Protein AF-A0A378PL06-F1 (afdb_monomer_lite)

Foldseek 3Di:
DDPDDCQPVCVVVLLLQQLVCVVVVHQRPQLCVADPVPRGGHPPDDDPDDSVVSVVSNVPDDCVVDDDDDPVRSVVSSVVVVVVD

Organism: NCBI:txid29433

Sequence (85 aa):
MYEKPAQGVLAHILGYIAHFCNKYDLPPLTVLVVNEKTGLPGEGILFDDDLQSIREKVYAFNWYDVYPPSENELKEIYVEQCKDH

Structure (mmCIF, N/CA/C/O backbone):
data_AF-A0A378PL06-F1
#
_entry.id   AF-A0A378PL06-F1
#
loop_
_atom_site.group_PDB
_atom_site.id
_atom_site.type_symbol
_atom_site.label_atom_id
_atom_site.label_alt_id
_atom_site.label_comp_id
_atom_site.label_asym_id
_atom_site.label_entity_id
_atom_site.label_seq_id
_atom_site.pdbx_PDB_ins_code
_atom_site.Cartn_x
_atom_site.Cartn_y
_atom_site.Cartn_z
_atom_site.occupancy
_atom_site.B_iso_or_equiv
_atom_site.auth_seq_id
_atom_site.auth_comp_id
_atom_site.auth_asym_id
_atom_site.auth_atom_id
_atom_site.pdbx_PDB_model_num
ATOM 1 N N . MET A 1 1 ? -1.424 21.932 -20.893 1.00 36.62 1 MET A N 1
ATOM 2 C CA . MET A 1 1 ? -2.540 21.530 -20.006 1.00 36.62 1 MET A CA 1
ATOM 3 C C . MET A 1 1 ? -1.939 20.546 -19.006 1.00 36.62 1 MET A C 1
ATOM 5 O O . MET A 1 1 ? -1.520 19.488 -19.429 1.00 36.62 1 MET A O 1
ATOM 9 N N . TYR A 1 2 ? -1.745 20.973 -17.750 1.00 42.72 2 TYR A N 1
ATOM 10 C CA . TYR A 1 2 ? -1.121 20.235 -16.627 1.00 42.72 2 TYR A CA 1
ATOM 11 C C . TYR A 1 2 ? 0.271 19.602 -16.852 1.00 42.72 2 TYR A C 1
ATOM 13 O O . TYR A 1 2 ? 0.447 18.396 -16.749 1.00 42.72 2 TYR A O 1
ATOM 21 N N . GLU A 1 3 ? 1.297 20.434 -17.052 1.00 35.41 3 GLU A N 1
ATOM 22 C CA . GLU A 1 3 ? 2.715 20.025 -17.038 1.00 35.41 3 GLU A CA 1
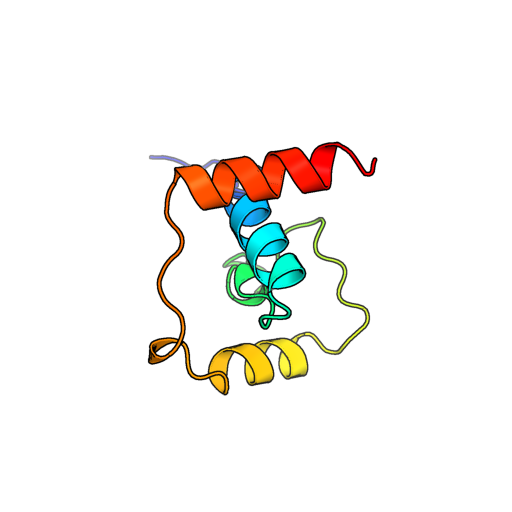ATOM 23 C C . GLU A 1 3 ? 3.357 20.267 -15.659 1.00 35.41 3 GLU A C 1
ATOM 25 O O . GLU A 1 3 ? 4.320 21.021 -15.527 1.00 35.41 3 GLU A O 1
ATOM 30 N N . LYS A 1 4 ? 2.811 19.675 -14.591 1.00 41.56 4 LYS A N 1
ATOM 31 C CA . LYS A 1 4 ? 3.527 19.623 -13.306 1.00 41.56 4 LYS A CA 1
ATOM 32 C C . LYS A 1 4 ? 3.885 18.178 -12.988 1.00 41.56 4 LYS A C 1
ATOM 34 O O . LYS A 1 4 ? 3.005 17.325 -13.098 1.00 41.56 4 LYS A O 1
ATOM 39 N N . PRO A 1 5 ? 5.138 17.884 -12.593 1.00 44.00 5 PRO A N 1
ATOM 40 C CA . PRO A 1 5 ? 5.481 16.557 -12.112 1.00 44.00 5 PRO A CA 1
ATOM 41 C C . PRO A 1 5 ? 4.572 16.251 -10.917 1.00 44.00 5 PRO A C 1
ATOM 43 O O . PRO A 1 5 ? 4.612 16.946 -9.908 1.00 44.00 5 PRO A O 1
ATOM 46 N N . ALA A 1 6 ? 3.722 15.230 -11.044 1.00 49.97 6 ALA A N 1
ATOM 47 C CA . ALA A 1 6 ? 2.783 14.792 -10.005 1.00 49.97 6 ALA A CA 1
ATOM 48 C C . ALA A 1 6 ? 3.482 14.143 -8.792 1.00 49.97 6 ALA A C 1
ATOM 50 O O . ALA A 1 6 ? 2.831 13.540 -7.937 1.00 49.97 6 ALA A O 1
ATOM 51 N N . GLN A 1 7 ? 4.811 14.248 -8.723 1.00 52.97 7 GLN A N 1
ATOM 52 C CA . GLN A 1 7 ? 5.638 13.696 -7.664 1.00 52.97 7 GLN A CA 1
ATOM 53 C C . GLN A 1 7 ? 5.246 14.389 -6.352 1.00 52.97 7 GLN A C 1
ATOM 55 O O . GLN A 1 7 ? 5.387 15.599 -6.208 1.00 52.97 7 GLN A O 1
ATOM 60 N N . GLY A 1 8 ? 4.637 13.627 -5.442 1.00 60.78 8 GLY A N 1
ATOM 61 C CA . GLY A 1 8 ? 4.129 14.118 -4.158 1.00 60.78 8 GLY A CA 1
ATOM 62 C C . GLY A 1 8 ? 2.633 14.456 -4.113 1.00 60.78 8 GLY A C 1
ATOM 63 O O . GLY A 1 8 ? 2.051 14.409 -3.035 1.00 60.78 8 GLY A O 1
ATOM 64 N N . VAL A 1 9 ? 1.957 14.703 -5.243 1.00 69.75 9 VAL A N 1
ATOM 65 C CA . VAL A 1 9 ? 0.509 15.034 -5.241 1.00 69.75 9 VAL A CA 1
ATOM 66 C C . VAL A 1 9 ? -0.325 13.857 -4.741 1.00 69.75 9 VAL A C 1
ATOM 68 O O . VAL A 1 9 ? -1.265 14.025 -3.969 1.00 69.75 9 VAL A O 1
ATOM 71 N N . LEU A 1 10 ? 0.052 12.649 -5.156 1.00 75.06 10 LEU A N 1
ATOM 72 C CA . LEU A 1 10 ? -0.616 11.426 -4.727 1.00 75.06 10 LEU A CA 1
ATOM 73 C C . LEU A 1 10 ? -0.104 10.909 -3.381 1.00 75.06 10 LEU A C 1
ATOM 75 O O . LEU A 1 10 ? -0.702 9.980 -2.857 1.00 75.06 10 LEU A O 1
ATOM 79 N N . ALA A 1 11 ? 0.950 11.490 -2.795 1.00 75.19 11 ALA A N 1
ATOM 80 C CA . ALA A 1 11 ? 1.575 10.940 -1.589 1.00 75.19 11 ALA A CA 1
ATOM 81 C C . ALA A 1 11 ? 0.581 10.828 -0.423 1.00 75.19 11 ALA A C 1
ATOM 83 O O . ALA A 1 11 ? 0.492 9.780 0.206 1.00 75.19 11 ALA A O 1
ATOM 84 N N . HIS A 1 12 ? -0.237 11.860 -0.198 1.00 77.94 12 HIS A N 1
ATOM 85 C CA . HIS A 1 12 ? -1.262 11.828 0.849 1.00 77.94 12 HIS A CA 1
ATOM 86 C C . HIS A 1 12 ? -2.340 10.771 0.589 1.00 77.94 12 HIS A C 1
ATOM 88 O O . HIS A 1 12 ? -2.741 10.068 1.509 1.00 77.94 12 HIS A O 1
ATOM 94 N N . ILE A 1 13 ? -2.791 10.630 -0.661 1.00 84.44 13 ILE A N 1
ATOM 95 C CA . ILE A 1 13 ? -3.833 9.661 -1.036 1.00 84.44 13 ILE A CA 1
ATOM 96 C C . ILE A 1 13 ? -3.294 8.230 -0.920 1.00 84.44 13 ILE A C 1
ATOM 98 O O . ILE A 1 13 ? -3.950 7.358 -0.356 1.00 84.44 13 ILE A O 1
ATOM 102 N N . LEU A 1 14 ? -2.076 7.998 -1.410 1.00 83.88 14 LEU A N 1
ATOM 103 C CA . LEU A 1 14 ? -1.393 6.710 -1.318 1.00 83.88 14 LEU A CA 1
ATOM 104 C C . LEU A 1 14 ? -1.049 6.351 0.129 1.00 83.88 14 LEU A C 1
ATOM 106 O O . LEU A 1 14 ? -1.044 5.170 0.454 1.00 83.88 14 LEU A O 1
ATOM 110 N N . GLY A 1 15 ? -0.833 7.342 1.000 1.00 82.94 15 GLY A N 1
ATOM 111 C CA . GLY A 1 15 ? -0.643 7.140 2.435 1.00 82.94 15 GLY A CA 1
ATOM 112 C C . GLY A 1 15 ? -1.810 6.387 3.074 1.00 82.94 15 GLY A C 1
ATOM 113 O O . GLY A 1 15 ? -1.589 5.371 3.723 1.00 82.94 15 GLY A O 1
ATOM 114 N N . TYR A 1 16 ? -3.059 6.799 2.817 1.00 88.62 16 TYR A N 1
ATOM 115 C CA . TYR A 1 16 ? -4.243 6.081 3.319 1.00 88.62 16 TYR A CA 1
ATOM 116 C C . TYR A 1 16 ? -4.256 4.606 2.900 1.00 88.62 16 TYR A C 1
ATOM 118 O O . TYR A 1 16 ? -4.515 3.730 3.722 1.00 88.62 16 TYR A O 1
ATOM 126 N N . ILE A 1 17 ? -3.937 4.328 1.633 1.00 88.50 17 ILE A N 1
ATOM 127 C CA . ILE A 1 17 ? -3.903 2.963 1.090 1.00 88.50 17 ILE A CA 1
ATOM 128 C C . ILE A 1 17 ? -2.759 2.162 1.720 1.00 88.50 17 ILE A C 1
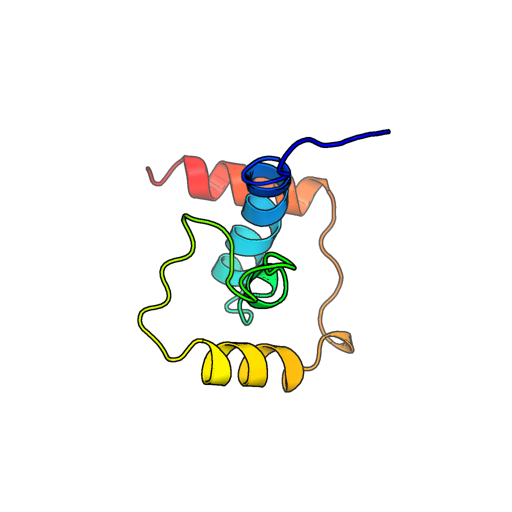ATOM 130 O O . ILE A 1 17 ? -2.959 1.017 2.110 1.00 88.50 17 ILE A O 1
ATOM 134 N N . ALA A 1 18 ? -1.575 2.760 1.861 1.00 86.38 18 ALA A N 1
ATOM 135 C CA . ALA A 1 18 ? -0.422 2.111 2.476 1.00 86.38 1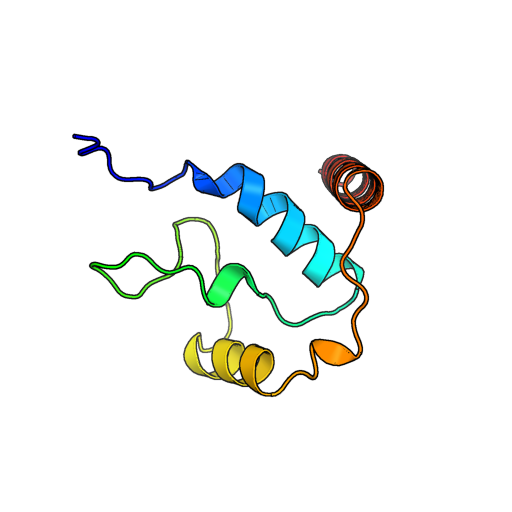8 ALA A CA 1
ATOM 136 C C . ALA A 1 18 ? -0.697 1.730 3.939 1.00 86.38 18 ALA A C 1
ATOM 138 O O . ALA A 1 18 ? -0.433 0.597 4.335 1.00 86.38 18 ALA A O 1
ATOM 139 N N . HIS A 1 19 ? -1.283 2.637 4.726 1.00 88.00 19 HIS A N 1
ATOM 140 C CA . HIS A 1 19 ? -1.638 2.357 6.119 1.00 88.00 19 HIS A CA 1
ATOM 141 C C . HIS A 1 19 ? -2.738 1.299 6.235 1.00 88.00 19 HIS A C 1
ATOM 143 O O . HIS A 1 19 ? -2.656 0.434 7.105 1.00 88.00 19 HIS A O 1
ATOM 149 N N . PHE A 1 20 ? -3.729 1.318 5.338 1.00 90.50 20 PHE A N 1
ATOM 150 C CA . PHE A 1 20 ? -4.739 0.264 5.258 1.00 90.50 20 PHE A CA 1
ATOM 151 C C . PHE A 1 20 ? -4.099 -1.101 4.983 1.00 90.50 20 PHE A C 1
ATOM 153 O O . PHE A 1 20 ? -4.328 -2.046 5.735 1.00 90.50 20 PHE A O 1
ATOM 160 N N . CYS A 1 21 ? -3.238 -1.196 3.963 1.00 89.94 21 CYS A N 1
ATOM 161 C CA . CYS A 1 21 ? -2.542 -2.440 3.651 1.00 89.94 21 CYS A CA 1
ATOM 162 C C . CYS A 1 21 ? -1.708 -2.939 4.839 1.00 89.94 21 CYS A C 1
ATOM 164 O O . CYS A 1 21 ? -1.818 -4.105 5.200 1.00 89.94 21 CYS A O 1
ATOM 166 N N . ASN A 1 22 ? -0.958 -2.054 5.501 1.00 88.19 22 ASN A N 1
ATOM 167 C CA . ASN A 1 22 ? -0.155 -2.416 6.671 1.00 88.19 22 ASN A CA 1
ATOM 168 C C . ASN A 1 22 ? -1.004 -2.896 7.858 1.00 88.19 22 ASN A C 1
ATOM 170 O O . ASN A 1 22 ? -0.630 -3.858 8.523 1.00 88.19 22 ASN A O 1
ATOM 174 N N . LYS A 1 23 ? -2.146 -2.253 8.139 1.00 88.88 23 LYS A N 1
ATOM 175 C CA . LYS A 1 23 ? -3.010 -2.630 9.271 1.00 88.88 23 LYS A CA 1
ATOM 176 C C . LYS A 1 23 ? -3.614 -4.027 9.107 1.00 88.88 23 LYS A C 1
ATOM 178 O O . LYS A 1 23 ? -3.777 -4.733 10.099 1.00 88.88 23 LYS A O 1
ATOM 183 N N . TYR A 1 24 ? -3.952 -4.408 7.878 1.00 89.94 24 TYR A N 1
ATOM 184 C CA . TYR A 1 24 ? -4.597 -5.688 7.571 1.00 89.94 24 TYR A CA 1
ATOM 185 C C . TYR A 1 24 ? -3.638 -6.743 7.003 1.00 89.94 24 TYR A C 1
ATOM 187 O O . TYR A 1 24 ? -4.104 -7.763 6.503 1.00 89.94 24 TYR A O 1
ATOM 195 N N . ASP A 1 25 ? -2.323 -6.506 7.080 1.00 89.25 25 ASP A N 1
ATOM 196 C CA . ASP A 1 25 ? -1.278 -7.397 6.547 1.00 89.25 25 ASP A CA 1
ATOM 197 C C . ASP A 1 25 ? -1.494 -7.761 5.062 1.00 89.25 25 ASP A C 1
ATOM 199 O O . ASP A 1 25 ? -1.273 -8.883 4.604 1.00 89.25 25 ASP A O 1
ATOM 203 N N . LEU A 1 26 ? -1.989 -6.789 4.292 1.00 91.19 26 LEU A N 1
ATOM 204 C CA . LEU A 1 26 ? -2.225 -6.923 2.861 1.00 91.19 26 LEU A CA 1
ATOM 205 C C . LEU A 1 26 ? -0.965 -6.538 2.084 1.00 91.19 26 LEU A C 1
ATOM 207 O O . LEU A 1 26 ? -0.223 -5.640 2.496 1.00 91.19 26 LEU A O 1
ATOM 211 N N . PRO A 1 27 ? -0.742 -7.135 0.901 1.00 91.44 27 PRO A N 1
ATOM 212 C CA . PRO A 1 27 ? 0.384 -6.750 0.069 1.00 91.44 27 PRO A CA 1
ATOM 213 C C . PRO A 1 27 ? 0.267 -5.270 -0.353 1.00 91.44 27 PRO A C 1
ATOM 215 O O . PRO A 1 27 ? -0.836 -4.784 -0.633 1.00 91.44 27 PRO A O 1
ATOM 218 N N . PRO A 1 28 ? 1.390 -4.530 -0.407 1.00 88.50 28 PRO A N 1
ATOM 219 C CA . PRO A 1 28 ? 1.378 -3.075 -0.522 1.00 88.50 28 PRO A CA 1
ATOM 220 C C . PRO A 1 28 ? 0.971 -2.635 -1.931 1.00 88.50 28 PRO A C 1
ATOM 222 O O . PRO A 1 28 ? 1.790 -2.570 -2.846 1.00 88.50 28 PRO A O 1
ATOM 225 N N . LEU A 1 29 ? -0.303 -2.283 -2.107 1.00 88.69 29 LEU A N 1
ATOM 226 C CA . LEU A 1 29 ? -0.875 -1.931 -3.413 1.00 88.69 29 LEU A CA 1
ATOM 227 C C . LEU A 1 29 ? -0.209 -0.700 -4.055 1.00 88.69 29 LEU A C 1
ATOM 229 O O . LEU A 1 29 ? -0.151 -0.573 -5.279 1.00 88.69 29 LEU A O 1
ATOM 233 N N . THR A 1 30 ? 0.345 0.189 -3.230 1.00 86.31 30 THR A N 1
ATOM 234 C CA . THR A 1 30 ? 1.067 1.392 -3.665 1.00 86.31 30 THR A CA 1
ATOM 235 C C . THR A 1 30 ? 2.308 1.080 -4.506 1.00 86.31 30 THR A C 1
ATOM 237 O O . THR A 1 30 ? 2.731 1.936 -5.279 1.00 86.31 30 THR A O 1
ATOM 240 N N . VAL A 1 31 ? 2.836 -0.152 -4.452 1.00 86.31 31 VAL A N 1
ATOM 241 C CA . VAL A 1 31 ? 3.956 -0.614 -5.293 1.00 86.31 31 VAL A CA 1
ATOM 242 C C . VAL A 1 31 ? 3.636 -0.590 -6.794 1.00 86.31 31 VAL A C 1
ATOM 244 O O . VAL A 1 31 ? 4.541 -0.503 -7.621 1.00 86.31 31 VAL A O 1
ATOM 247 N N . LEU A 1 32 ? 2.351 -0.664 -7.163 1.00 86.88 32 LEU A N 1
ATOM 248 C CA . LEU A 1 32 ? 1.913 -0.603 -8.560 1.00 86.88 32 LEU A CA 1
ATOM 249 C C . LEU A 1 32 ? 1.894 0.829 -9.106 1.00 86.88 32 LEU A C 1
ATOM 251 O O . LEU A 1 32 ? 1.861 1.026 -10.321 1.00 86.88 32 LEU A O 1
ATOM 255 N N . VAL A 1 33 ? 1.909 1.830 -8.223 1.00 84.69 33 VAL A N 1
ATOM 256 C CA . VAL A 1 33 ? 1.847 3.241 -8.600 1.00 84.69 33 VAL A CA 1
ATOM 257 C C . VAL A 1 33 ? 3.265 3.754 -8.800 1.00 84.69 33 VAL A C 1
ATOM 259 O O . VAL A 1 33 ? 3.931 4.228 -7.879 1.00 84.69 33 VAL A O 1
ATOM 262 N N . VAL A 1 34 ? 3.726 3.637 -10.039 1.00 82.31 34 VAL A N 1
ATOM 263 C CA . VAL A 1 34 ? 5.075 4.026 -10.447 1.00 82.31 34 VAL A CA 1
ATOM 264 C C . VAL A 1 34 ? 5.065 5.289 -11.296 1.00 82.31 34 VAL A C 1
ATOM 266 O O . VAL A 1 34 ? 4.077 5.635 -11.946 1.00 82.31 34 VAL A O 1
ATOM 269 N N . ASN A 1 35 ? 6.193 5.987 -11.307 1.00 78.44 35 ASN A N 1
ATOM 270 C CA . ASN A 1 35 ? 6.430 7.068 -12.243 1.00 78.44 35 ASN A CA 1
ATOM 271 C C . ASN A 1 35 ? 6.558 6.502 -13.664 1.00 78.44 35 ASN A C 1
ATOM 273 O O . ASN A 1 35 ? 7.336 5.583 -13.901 1.00 78.44 35 ASN A O 1
ATOM 277 N N . GLU A 1 36 ? 5.839 7.088 -14.619 1.00 77.62 36 GLU A N 1
ATOM 278 C CA . GLU A 1 36 ? 5.834 6.642 -16.019 1.00 77.62 36 GLU A CA 1
ATOM 279 C C . GLU A 1 36 ? 7.231 6.648 -16.664 1.00 77.62 36 GLU A C 1
ATOM 281 O O . GLU A 1 36 ? 7.557 5.761 -17.447 1.00 77.62 36 GLU A O 1
ATOM 286 N N . LYS A 1 37 ? 8.077 7.630 -16.327 1.00 77.81 37 LYS A N 1
ATOM 287 C CA . LYS A 1 37 ? 9.402 7.800 -16.942 1.00 77.81 37 LYS A CA 1
ATOM 288 C C . LYS A 1 37 ? 10.452 6.865 -16.358 1.00 77.81 37 LYS A C 1
ATOM 290 O O . LYS A 1 37 ? 11.333 6.426 -17.088 1.00 77.81 37 LYS A O 1
ATOM 295 N N . THR A 1 38 ? 10.409 6.621 -15.049 1.00 77.56 38 THR A N 1
ATOM 296 C CA . THR A 1 38 ? 11.434 5.815 -14.364 1.00 77.56 38 THR A CA 1
ATOM 297 C C . THR A 1 38 ? 10.994 4.375 -14.130 1.00 77.56 38 THR A C 1
ATOM 299 O O . THR A 1 38 ? 11.842 3.521 -13.897 1.00 77.56 38 THR A O 1
ATOM 302 N N . GLY A 1 39 ? 9.688 4.091 -14.170 1.00 74.06 39 GLY A N 1
ATOM 303 C CA . GLY A 1 39 ? 9.123 2.797 -13.785 1.00 74.06 39 GLY A CA 1
ATOM 304 C C . GLY A 1 39 ? 9.269 2.488 -12.293 1.00 74.06 39 GLY A C 1
ATOM 305 O O . GLY A 1 39 ? 8.994 1.362 -11.882 1.00 74.06 39 GLY A O 1
ATOM 306 N N . LEU A 1 40 ? 9.699 3.469 -11.489 1.00 73.44 40 LEU A N 1
ATOM 307 C CA . LEU A 1 40 ? 9.941 3.317 -10.059 1.00 73.44 40 LEU A CA 1
ATOM 308 C C . LEU A 1 40 ? 8.830 3.979 -9.228 1.00 73.44 40 LEU A C 1
ATOM 310 O O . LEU A 1 40 ? 8.271 4.997 -9.651 1.00 73.44 40 LEU A O 1
ATOM 314 N N . PRO A 1 41 ? 8.518 3.431 -8.044 1.00 72.25 41 PRO A N 1
ATOM 315 C CA . PRO A 1 41 ? 7.628 4.052 -7.067 1.00 72.25 41 PRO A CA 1
ATOM 316 C C . PRO A 1 41 ? 8.114 5.446 -6.637 1.00 72.25 41 PRO A C 1
ATOM 318 O O . PRO A 1 41 ? 9.290 5.784 -6.777 1.00 72.25 41 PRO A O 1
ATOM 321 N N . GLY A 1 42 ? 7.193 6.275 -6.134 1.00 65.31 42 GLY A N 1
ATOM 322 C CA . GLY A 1 42 ? 7.517 7.619 -5.643 1.00 65.31 42 GLY A CA 1
ATOM 323 C C . GLY A 1 42 ? 8.526 7.617 -4.485 1.00 65.31 42 GLY A C 1
ATOM 324 O O . GLY A 1 42 ? 8.622 6.650 -3.730 1.00 65.31 42 GLY A O 1
ATOM 325 N N . GLU A 1 43 ? 9.265 8.720 -4.334 1.00 58.62 43 GLU A N 1
ATOM 326 C CA . GLU A 1 43 ? 10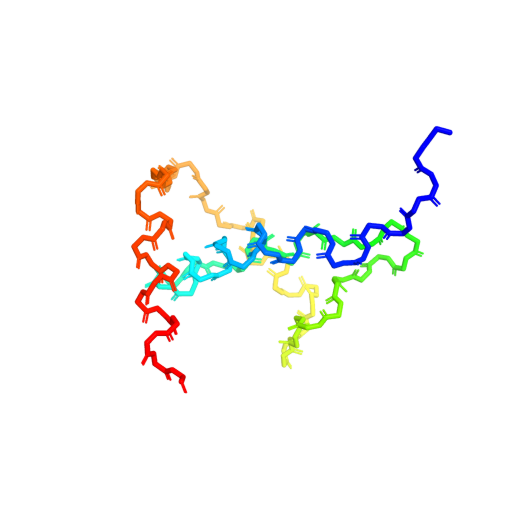.204 8.914 -3.220 1.00 58.62 43 GLU A CA 1
ATOM 327 C C . GLU A 1 43 ? 9.465 8.800 -1.876 1.00 58.62 43 GLU A C 1
ATOM 329 O O . GLU A 1 43 ? 8.448 9.462 -1.668 1.00 58.62 43 GLU A O 1
ATOM 334 N N . GLY A 1 44 ? 9.962 7.937 -0.982 1.00 56.22 44 GLY A N 1
ATOM 335 C CA . GLY A 1 44 ? 9.359 7.658 0.329 1.00 56.22 44 GLY A CA 1
ATOM 336 C C . GLY A 1 44 ? 8.867 6.220 0.519 1.00 56.22 44 GLY A C 1
ATOM 337 O O . GLY A 1 44 ? 8.571 5.838 1.647 1.00 56.22 44 GLY A O 1
ATOM 338 N N . ILE A 1 45 ? 8.830 5.406 -0.541 1.00 56.22 45 ILE A N 1
ATOM 339 C CA . ILE A 1 45 ? 8.553 3.971 -0.421 1.00 56.22 45 ILE A CA 1
ATOM 340 C C . ILE A 1 45 ? 9.882 3.211 -0.474 1.00 56.22 45 ILE A C 1
ATOM 342 O O . ILE A 1 45 ? 10.393 2.890 -1.546 1.00 56.22 45 ILE A O 1
ATOM 346 N N . LEU A 1 46 ? 10.481 2.994 0.698 1.00 52.69 46 LEU A N 1
ATOM 347 C CA . LEU A 1 46 ? 11.659 2.143 0.848 1.00 52.69 46 LEU A CA 1
ATOM 348 C C . LEU A 1 46 ? 11.187 0.689 0.895 1.00 52.69 46 LEU A C 1
ATOM 350 O O . LEU A 1 46 ? 10.434 0.311 1.789 1.00 52.69 46 LEU A O 1
ATOM 354 N N . PHE A 1 47 ? 11.605 -0.107 -0.082 1.00 60.03 47 PHE A N 1
ATOM 355 C CA . PHE A 1 47 ? 11.431 -1.551 -0.053 1.00 60.03 47 PHE A CA 1
ATOM 356 C C . PHE A 1 47 ? 12.783 -2.171 0.294 1.00 60.03 47 PHE A C 1
ATOM 358 O O . PHE A 1 47 ? 13.746 -1.974 -0.445 1.00 60.03 47 PHE A O 1
ATOM 365 N N . ASP A 1 48 ? 12.857 -2.891 1.413 1.00 57.56 48 ASP A N 1
ATOM 366 C CA . ASP A 1 48 ? 14.039 -3.697 1.758 1.00 57.56 48 ASP A CA 1
ATOM 367 C C . ASP A 1 48 ? 14.154 -4.943 0.854 1.00 57.56 48 ASP A C 1
ATOM 369 O O . ASP A 1 48 ? 15.242 -5.484 0.653 1.00 57.56 48 ASP A O 1
ATOM 373 N N . ASP A 1 49 ? 13.025 -5.365 0.276 1.00 62.09 49 ASP A N 1
ATOM 374 C CA . ASP A 1 49 ? 12.874 -6.508 -0.623 1.00 62.09 49 ASP A CA 1
ATOM 375 C C . ASP A 1 49 ? 12.924 -6.100 -2.109 1.00 62.09 49 ASP A C 1
ATOM 377 O O . ASP A 1 49 ? 12.662 -4.955 -2.484 1.00 62.09 49 ASP A O 1
ATOM 381 N N . ASP A 1 50 ? 13.183 -7.079 -2.984 1.00 78.75 50 ASP A N 1
ATOM 382 C CA . ASP A 1 50 ? 13.088 -6.912 -4.437 1.00 78.75 50 ASP A CA 1
ATOM 383 C C . ASP A 1 50 ? 11.687 -6.423 -4.848 1.00 78.75 50 ASP A C 1
ATOM 385 O O . ASP A 1 50 ? 10.673 -7.105 -4.658 1.00 78.75 50 ASP A O 1
ATOM 389 N N . LEU A 1 51 ? 11.643 -5.235 -5.456 1.00 78.44 51 LEU A N 1
ATOM 390 C CA . LEU A 1 51 ? 10.430 -4.596 -5.959 1.00 78.44 51 LEU A CA 1
ATOM 391 C C . LEU A 1 51 ? 9.615 -5.539 -6.855 1.00 78.44 51 LEU A C 1
ATOM 393 O O . LEU A 1 51 ? 8.382 -5.520 -6.823 1.00 78.44 51 LEU A O 1
ATOM 397 N N . GLN A 1 52 ? 10.294 -6.368 -7.653 1.00 82.19 52 GLN A N 1
ATOM 398 C CA . GLN A 1 52 ? 9.644 -7.325 -8.542 1.00 82.19 52 GLN A CA 1
ATOM 399 C C . GLN A 1 52 ? 8.869 -8.384 -7.743 1.00 82.19 52 GLN A C 1
ATOM 401 O O . GLN A 1 52 ? 7.690 -8.616 -8.014 1.00 82.19 52 GLN A O 1
ATOM 406 N N . SER A 1 53 ? 9.491 -8.943 -6.702 1.00 86.25 53 SER A N 1
ATOM 407 C CA . SER A 1 53 ? 8.877 -9.918 -5.792 1.00 86.25 53 SER A CA 1
ATOM 408 C C . SER A 1 53 ? 7.642 -9.352 -5.083 1.00 86.25 53 SER A C 1
ATOM 410 O O . SER A 1 53 ? 6.598 -10.002 -5.005 1.00 86.25 53 SER A O 1
ATOM 412 N N . ILE A 1 54 ? 7.699 -8.098 -4.623 1.00 85.69 54 ILE A N 1
ATOM 413 C CA . ILE A 1 54 ? 6.546 -7.446 -3.982 1.00 85.69 54 ILE A CA 1
ATOM 414 C C . ILE A 1 54 ? 5.390 -7.260 -4.974 1.00 85.69 54 ILE A C 1
ATOM 416 O O . ILE A 1 54 ? 4.230 -7.500 -4.628 1.00 85.69 54 ILE A O 1
ATOM 420 N N . ARG A 1 55 ? 5.686 -6.871 -6.219 1.00 88.44 55 ARG A N 1
ATOM 421 C CA . ARG A 1 55 ? 4.661 -6.741 -7.268 1.00 88.44 55 ARG A CA 1
ATOM 422 C C . ARG A 1 55 ? 3.984 -8.075 -7.557 1.00 88.44 55 ARG A C 1
ATOM 424 O O . ARG A 1 55 ? 2.765 -8.112 -7.701 1.00 88.44 55 ARG A O 1
ATOM 431 N N . GLU A 1 56 ? 4.747 -9.163 -7.600 1.00 91.56 56 GLU A N 1
ATOM 432 C CA . GLU A 1 56 ? 4.195 -10.508 -7.778 1.00 91.56 56 GLU A CA 1
ATOM 433 C C . GLU A 1 56 ? 3.255 -10.901 -6.631 1.00 91.56 56 GLU A C 1
ATOM 435 O O . GLU A 1 56 ? 2.170 -11.414 -6.902 1.00 91.56 56 GLU A O 1
ATOM 440 N N . LYS A 1 57 ? 3.592 -10.573 -5.373 1.00 91.50 57 LYS A N 1
ATOM 441 C CA . LYS A 1 57 ? 2.688 -10.782 -4.223 1.00 91.50 57 LYS A CA 1
ATOM 442 C C . LYS A 1 57 ? 1.362 -10.037 -4.396 1.00 91.50 57 LYS A C 1
ATOM 444 O O . LYS A 1 57 ? 0.307 -10.612 -4.146 1.00 91.50 57 LYS A O 1
ATOM 449 N N . VAL A 1 58 ? 1.402 -8.782 -4.856 1.00 92.44 58 VAL A N 1
ATOM 450 C CA . VAL A 1 58 ? 0.190 -7.986 -5.120 1.00 92.44 58 VAL A CA 1
ATOM 451 C C . VAL A 1 58 ? -0.667 -8.614 -6.221 1.00 92.44 58 VAL A C 1
ATOM 453 O O . VAL A 1 58 ? -1.887 -8.667 -6.076 1.00 92.44 58 VAL A O 1
ATOM 456 N N . TYR A 1 59 ? -0.059 -9.105 -7.304 1.00 93.25 59 TYR A N 1
ATOM 457 C CA . TYR A 1 59 ? -0.798 -9.745 -8.399 1.00 93.25 59 TYR A CA 1
ATOM 458 C C . TYR A 1 59 ? -1.356 -11.125 -8.039 1.00 93.25 59 TYR A C 1
ATOM 460 O O . TYR A 1 59 ? -2.416 -11.496 -8.537 1.00 93.25 59 TYR A O 1
ATOM 468 N N . ALA A 1 60 ? -0.654 -11.884 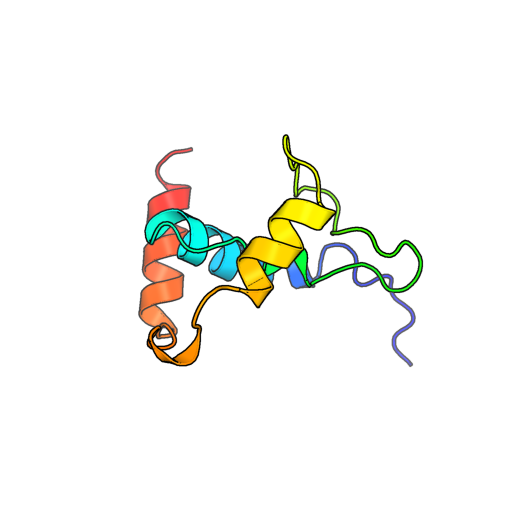-7.197 1.00 94.88 60 ALA A N 1
ATOM 469 C CA . ALA A 1 60 ? -1.082 -13.209 -6.756 1.00 94.88 60 ALA A CA 1
ATOM 470 C C . ALA A 1 60 ? -2.202 -13.162 -5.702 1.00 94.88 60 ALA A C 1
ATOM 472 O O . ALA A 1 60 ? -2.888 -14.161 -5.482 1.00 94.88 60 ALA A O 1
ATOM 473 N N . PHE A 1 61 ? -2.377 -12.023 -5.033 1.00 94.56 61 PHE A N 1
ATOM 474 C CA . PHE A 1 61 ? -3.356 -11.859 -3.969 1.00 94.56 61 PHE A CA 1
ATOM 475 C C . PHE A 1 61 ? -4.792 -11.768 -4.509 1.00 94.56 61 PHE A C 1
ATOM 477 O O . PHE A 1 61 ? -5.069 -11.046 -5.471 1.00 94.56 61 PHE A O 1
ATOM 484 N N . ASN A 1 62 ? -5.730 -12.481 -3.874 1.00 94.44 62 ASN A N 1
ATOM 485 C CA . ASN A 1 62 ? -7.135 -12.465 -4.276 1.00 94.44 62 ASN A CA 1
ATOM 486 C C . ASN A 1 62 ? -7.863 -11.220 -3.748 1.00 94.44 62 ASN A C 1
ATOM 488 O O . ASN A 1 62 ? -8.509 -11.246 -2.703 1.00 94.44 62 ASN A O 1
ATOM 492 N N . TRP A 1 63 ? -7.805 -10.132 -4.512 1.00 92.31 63 TRP A N 1
ATOM 493 C CA . TRP A 1 63 ? -8.480 -8.879 -4.163 1.00 92.31 63 TRP A CA 1
ATOM 494 C C . TRP A 1 63 ? -10.009 -8.973 -4.130 1.00 92.31 63 TRP A C 1
ATOM 496 O O . TRP A 1 63 ? -10.639 -8.143 -3.484 1.00 92.31 63 TRP A O 1
ATOM 506 N N . TYR A 1 64 ? -10.619 -9.973 -4.778 1.00 92.31 64 TYR A N 1
ATOM 507 C CA . TYR A 1 64 ? -12.076 -10.151 -4.742 1.00 92.31 64 TYR A CA 1
ATOM 508 C C . TYR A 1 64 ? -12.598 -10.591 -3.369 1.00 92.31 64 TYR A C 1
ATOM 510 O O . TYR A 1 64 ? -13.774 -10.373 -3.081 1.00 92.31 64 TYR A O 1
ATOM 518 N N . ASP A 1 65 ? -11.737 -11.161 -2.521 1.00 92.75 65 ASP A N 1
ATOM 519 C CA . ASP A 1 65 ? -12.091 -11.549 -1.149 1.00 92.75 65 ASP A CA 1
ATOM 520 C C . ASP A 1 65 ? -11.936 -10.391 -0.150 1.00 92.75 65 ASP A C 1
ATOM 522 O O . ASP A 1 65 ? -12.318 -10.517 1.014 1.00 92.75 65 ASP A O 1
ATOM 526 N N . VAL A 1 66 ? -11.392 -9.250 -0.586 1.00 90.62 66 VAL A N 1
ATOM 527 C CA . VAL A 1 66 ? -11.223 -8.064 0.256 1.00 90.62 66 VAL A CA 1
ATOM 528 C C . VAL A 1 66 ? -12.339 -7.076 -0.033 1.00 90.62 66 VAL A C 1
ATOM 530 O O . VAL A 1 66 ? -12.477 -6.558 -1.141 1.00 90.62 66 VAL A O 1
ATOM 533 N N . TYR A 1 67 ? -13.134 -6.782 0.994 1.00 91.75 67 TYR A N 1
ATOM 534 C CA . TYR A 1 67 ? -14.143 -5.741 0.893 1.00 91.75 67 TYR A CA 1
ATOM 535 C C . TYR A 1 67 ? -13.466 -4.360 0.835 1.00 91.75 67 TYR A C 1
ATOM 537 O O . TYR A 1 67 ? -12.612 -4.079 1.680 1.00 91.75 67 TYR A O 1
ATOM 545 N N . PRO A 1 68 ? -13.818 -3.489 -0.130 1.00 90.00 68 PRO A N 1
ATOM 546 C CA . PRO A 1 68 ? -13.231 -2.159 -0.213 1.00 90.00 68 PRO A CA 1
ATOM 547 C C . PRO A 1 68 ? -13.511 -1.346 1.058 1.00 90.00 68 PRO A C 1
ATOM 549 O O . PRO A 1 68 ? -14.669 -1.288 1.489 1.00 90.00 68 PRO A O 1
ATOM 552 N N . PRO A 1 69 ? -12.496 -0.687 1.643 1.00 90.75 69 PRO A N 1
ATOM 553 C CA . PRO A 1 69 ? -12.699 0.103 2.845 1.00 90.75 69 PRO A CA 1
ATOM 554 C C . PRO A 1 69 ? -13.611 1.294 2.577 1.00 90.75 69 PRO A C 1
ATOM 556 O O . PRO A 1 69 ? -13.626 1.879 1.488 1.00 90.75 69 PRO A O 1
ATOM 559 N N . SER A 1 70 ? -14.351 1.688 3.607 1.00 93.38 70 SER A N 1
ATOM 560 C CA . SER A 1 70 ? -15.122 2.930 3.566 1.00 93.38 70 SER A CA 1
ATOM 561 C C . SER A 1 70 ? -14.227 4.162 3.757 1.00 93.38 70 SER A C 1
ATOM 563 O O . SER A 1 70 ? -13.113 4.080 4.273 1.00 93.38 70 SER A O 1
ATOM 565 N N . GLU A 1 71 ? -14.733 5.345 3.398 1.00 91.56 71 GLU A N 1
ATOM 566 C CA . GLU A 1 71 ? -14.028 6.610 3.652 1.00 91.56 71 GLU A CA 1
ATOM 567 C C . GLU A 1 71 ? -13.715 6.807 5.146 1.00 91.56 71 GLU A C 1
ATOM 569 O O . GLU A 1 71 ? -12.630 7.270 5.499 1.00 91.56 71 GLU A O 1
ATOM 574 N N . ASN A 1 72 ? -14.655 6.451 6.027 1.00 92.19 72 ASN A N 1
ATOM 575 C CA . ASN A 1 72 ? -14.475 6.588 7.472 1.00 92.19 72 ASN A CA 1
ATOM 576 C C . ASN A 1 72 ? -13.390 5.643 7.989 1.00 92.19 72 ASN A C 1
ATOM 578 O O . ASN A 1 72 ? -12.540 6.064 8.763 1.00 92.19 72 ASN A O 1
ATOM 582 N N . GLU A 1 73 ? -13.367 4.409 7.495 1.00 90.50 73 GLU A N 1
ATOM 583 C CA . GLU A 1 73 ? -12.363 3.411 7.860 1.00 90.50 73 GLU A CA 1
ATOM 584 C C . GLU A 1 73 ? -10.951 3.860 7.461 1.00 90.50 73 GLU A C 1
ATOM 586 O O . GLU A 1 73 ? -10.036 3.831 8.281 1.00 90.50 73 GLU A O 1
ATOM 591 N N . LEU A 1 74 ? -10.778 4.388 6.242 1.00 90.19 74 LEU A N 1
ATOM 592 C CA . LEU A 1 74 ? -9.495 4.959 5.819 1.00 90.19 74 LEU A CA 1
ATOM 593 C C . LEU A 1 74 ? -9.058 6.121 6.724 1.00 90.19 74 LEU A C 1
ATOM 595 O O . LEU A 1 74 ? -7.887 6.202 7.099 1.00 90.19 74 LEU A O 1
ATOM 599 N N . LYS A 1 75 ? -9.988 7.009 7.103 1.00 89.12 75 LYS A N 1
ATOM 600 C CA . LYS A 1 75 ? -9.701 8.129 8.015 1.00 89.12 75 LYS A CA 1
ATOM 601 C C . LYS A 1 75 ? -9.291 7.649 9.403 1.00 89.12 75 LYS A C 1
ATOM 603 O O . LYS A 1 75 ? -8.321 8.168 9.950 1.00 89.12 75 LYS A O 1
ATOM 608 N N . GLU A 1 76 ? -10.009 6.684 9.968 1.00 90.44 76 GLU A N 1
ATOM 609 C CA . GLU A 1 76 ? -9.725 6.132 11.296 1.00 90.44 76 GLU A CA 1
ATOM 610 C C . GLU A 1 76 ? -8.335 5.494 11.340 1.00 90.44 76 GLU A C 1
ATOM 612 O O . GLU A 1 76 ? -7.540 5.817 12.221 1.00 90.44 76 GLU A O 1
ATOM 617 N N . ILE A 1 77 ? -7.999 4.683 10.335 1.00 88.75 77 ILE A N 1
ATOM 618 C CA . ILE A 1 77 ? -6.701 4.004 10.229 1.00 88.75 77 ILE A CA 1
ATOM 619 C C . ILE A 1 77 ? -5.554 5.002 10.093 1.00 88.75 77 ILE A C 1
ATOM 621 O O . ILE A 1 77 ? -4.520 4.856 10.745 1.00 88.75 77 ILE A O 1
ATOM 625 N N . TYR A 1 78 ? -5.740 6.034 9.271 1.00 84.12 78 TYR A N 1
ATOM 626 C CA . TYR A 1 78 ? -4.747 7.091 9.115 1.00 84.12 78 TYR A CA 1
ATOM 627 C C . TYR A 1 78 ? -4.512 7.845 10.430 1.00 84.12 78 TYR A C 1
ATOM 629 O O . TYR A 1 78 ? -3.371 8.067 10.824 1.00 84.12 78 TYR A O 1
ATOM 637 N N . VAL A 1 79 ? -5.584 8.195 11.149 1.00 84.81 79 VAL A N 1
ATOM 638 C CA . VAL A 1 79 ? -5.487 8.884 12.445 1.00 84.81 79 VAL A CA 1
ATOM 639 C C . VAL A 1 79 ? -4.844 8.003 13.516 1.00 84.81 79 VAL A C 1
ATOM 641 O O . VAL A 1 79 ? -4.095 8.525 14.337 1.00 84.81 79 VAL A O 1
ATOM 644 N N . GLU A 1 80 ? -5.124 6.698 13.539 1.00 82.00 80 GLU A N 1
ATOM 645 C CA . GLU A 1 80 ? -4.469 5.751 14.450 1.00 82.00 80 GLU A CA 1
ATOM 646 C C . GLU A 1 80 ? -2.958 5.702 14.211 1.00 82.00 80 GLU A C 1
ATOM 648 O O . GLU A 1 80 ? -2.198 5.930 15.146 1.00 82.00 80 GLU A O 1
ATOM 653 N N . GLN A 1 81 ? -2.517 5.524 12.963 1.00 69.94 81 GLN A N 1
ATOM 654 C CA . GLN A 1 81 ? -1.087 5.438 12.648 1.00 69.94 81 GLN A CA 1
ATOM 655 C C . GLN A 1 81 ? -0.338 6.764 12.845 1.00 69.94 81 GLN A C 1
ATOM 657 O O . GLN A 1 81 ? 0.845 6.756 13.173 1.00 69.94 81 GLN A O 1
ATOM 662 N N . CYS A 1 82 ? -1.011 7.912 12.706 1.00 66.75 82 CYS A N 1
ATOM 663 C CA . CYS A 1 82 ? -0.421 9.211 13.038 1.00 66.75 82 CYS A CA 1
ATOM 664 C C . CYS A 1 82 ? -0.277 9.469 14.549 1.00 66.75 82 CYS A C 1
ATOM 666 O O . CYS A 1 82 ? 0.376 10.442 14.912 1.00 66.75 82 CYS A O 1
ATOM 668 N N . LYS A 1 83 ? -0.895 8.665 15.429 1.00 59.53 83 LYS A N 1
ATOM 669 C CA . LYS A 1 83 ? -0.707 8.777 16.891 1.00 59.53 83 LYS A CA 1
ATOM 670 C C . LYS A 1 83 ? 0.515 8.011 17.398 1.00 59.53 83 LYS A C 1
ATOM 672 O O . LYS A 1 83 ? 0.964 8.290 18.505 1.00 59.53 83 LYS A O 1
ATOM 677 N N . ASP A 1 84 ? 1.026 7.066 16.612 1.00 53.34 84 ASP A N 1
AT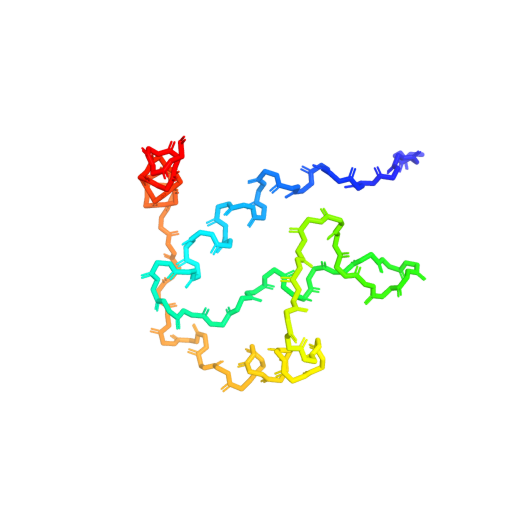OM 678 C CA . ASP A 1 84 ? 2.181 6.226 16.951 1.00 53.34 84 ASP A CA 1
ATOM 679 C C . ASP A 1 84 ? 3.538 6.865 16.563 1.00 53.34 84 ASP A C 1
ATOM 681 O O . ASP A 1 84 ? 4.579 6.209 16.644 1.00 53.34 84 ASP A O 1
ATOM 685 N N . HIS A 1 85 ? 3.548 8.145 16.164 1.00 44.78 85 HIS A N 1
ATOM 686 C CA . HIS A 1 85 ? 4.741 8.933 15.826 1.00 44.78 85 HIS A CA 1
ATOM 687 C C . HIS A 1 85 ? 4.746 10.276 16.563 1.00 44.78 85 HIS A C 1
ATOM 689 O O . HIS A 1 85 ? 5.847 10.723 16.958 1.00 44.78 85 HIS A O 1
#

Radius of gyration: 13.97 Å; chains: 1; bounding box: 29×35×37 Å

Secondary structure (DSSP, 8-state):
---S--TTTTHHHHHHHHHHHHHTT---GGGG-B-TTT--BPTT---SS-HHHHHHHHHHS-GGGSPPPPHHHHHHHHHHHTT--

pLDDT: mean 78.26, std 15.8, range [35.41, 94.88]